Protein AF-A0A4Y8C5E3-F1 (afdb_monomer)

Foldseek 3Di:
DQLVVLVVVCVVVVHQQQPAPPQNDPPDSRNNSVVVCVVCVVVLVVLLVPDPDPDPDDDPVNVCSSVVD

Nearest PDB structures (foldseek):
  4yoo-assembly1_A  TM=3.504E-01  e=6.506E+00  Homo sapiens

Solvent-accessible surface area (backbone atoms only — not comparable to full-atom values): 4225 Å² total; per-residue (Å²): 110,68,65,62,53,44,46,51,50,39,56,74,70,70,49,64,45,47,66,30,91,79,38,78,57,91,89,39,72,43,18,28,40,56,50,62,44,61,81,47,43,69,61,52,53,53,59,56,69,68,54,92,69,91,61,96,64,85,52,74,63,57,54,25,64,77,71,76,98

pLDDT: mean 91.4, std 7.81, range [53.28, 98.19]

Mean predicted aligned error: 4.13 Å

Radius of gyration: 14.57 Å; Cα contacts (8 Å, |Δi|>4): 55; chains: 1; bounding box: 28×22×34 Å

Sequence (69 aa):
MIRACIIRAVCISGLLPWLGIKHDNIYNSFALCDDLIEVFRASVDDCVLKLKGESEFLSKDDKRALIGN

Structure 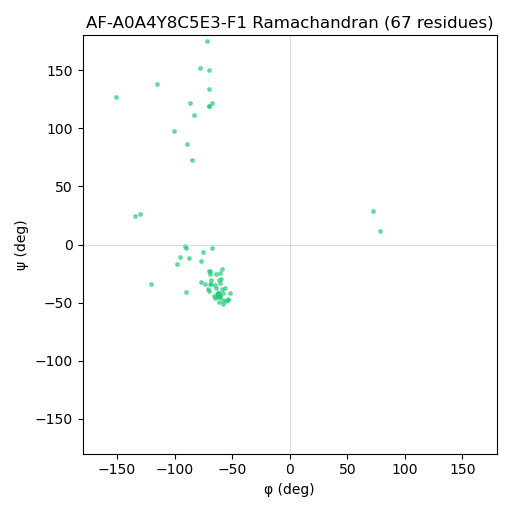(mmCIF, N/CA/C/O backbone):
data_AF-A0A4Y8C5E3-F1
#
_entry.id   AF-A0A4Y8C5E3-F1
#
loop_
_atom_site.group_PDB
_atom_site.id
_atom_site.type_symbol
_atom_site.label_atom_id
_atom_site.label_alt_id
_atom_site.label_comp_id
_atom_site.label_asym_id
_atom_site.label_entity_id
_atom_site.label_seq_id
_atom_site.pdbx_PDB_ins_code
_atom_site.Cartn_x
_atom_site.Cartn_y
_atom_site.Cartn_z
_atom_site.occupancy
_atom_site.B_iso_or_equiv
_atom_site.auth_seq_id
_atom_site.auth_comp_id
_atom_site.auth_asym_id
_atom_site.auth_atom_id
_atom_site.pdbx_PDB_model_num
ATOM 1 N N . MET A 1 1 ? 0.350 -0.985 5.260 1.00 84.75 1 MET A N 1
ATOM 2 C CA . MET A 1 1 ? 0.615 -2.444 5.218 1.00 84.75 1 MET A CA 1
ATOM 3 C C . MET A 1 1 ? 0.544 -3.000 3.809 1.00 84.75 1 MET A C 1
ATOM 5 O O . MET A 1 1 ? 1.542 -3.542 3.360 1.00 84.75 1 MET A O 1
ATOM 9 N N . ILE A 1 2 ? -0.565 -2.800 3.089 1.00 93.12 2 ILE A N 1
ATOM 10 C CA . ILE A 1 2 ? -0.723 -3.282 1.705 1.00 93.12 2 ILE A CA 1
ATOM 11 C C . ILE A 1 2 ? 0.417 -2.834 0.789 1.00 93.12 2 ILE A C 1
ATOM 13 O O . ILE A 1 2 ? 1.021 -3.676 0.137 1.00 93.12 2 ILE A O 1
ATOM 17 N N . ARG A 1 3 ? 0.804 -1.552 0.826 1.00 95.44 3 ARG A N 1
ATOM 18 C CA . ARG A 1 3 ? 1.944 -1.044 0.045 1.00 95.44 3 ARG A CA 1
ATOM 19 C C . ARG A 1 3 ? 3.226 -1.865 0.240 1.00 95.44 3 ARG A C 1
ATOM 21 O O . ARG A 1 3 ? 3.896 -2.188 -0.727 1.00 95.44 3 ARG A O 1
ATOM 28 N N . ALA A 1 4 ? 3.537 -2.273 1.472 1.00 95.44 4 ALA A N 1
ATOM 29 C CA . ALA A 1 4 ? 4.710 -3.106 1.750 1.00 95.44 4 ALA A CA 1
ATOM 30 C C . ALA A 1 4 ? 4.563 -4.537 1.197 1.00 95.44 4 ALA A C 1
ATOM 32 O O . ALA A 1 4 ? 5.549 -5.132 0.767 1.00 95.44 4 ALA A O 1
ATOM 33 N N . CYS A 1 5 ? 3.348 -5.096 1.191 1.00 95.81 5 CYS A N 1
ATOM 34 C CA . CYS A 1 5 ? 3.067 -6.377 0.540 1.00 95.81 5 CYS A CA 1
ATOM 35 C C . CYS A 1 5 ? 3.239 -6.286 -0.979 1.00 95.81 5 CYS A C 1
ATOM 37 O O . CYS A 1 5 ? 3.880 -7.159 -1.556 1.00 95.81 5 CYS A O 1
ATOM 39 N N . ILE A 1 6 ? 2.730 -5.217 -1.598 1.00 97.62 6 ILE A N 1
ATOM 40 C CA . ILE A 1 6 ? 2.877 -4.956 -3.035 1.00 97.62 6 ILE A CA 1
ATOM 41 C C . ILE A 1 6 ? 4.351 -4.798 -3.391 1.00 97.62 6 ILE A C 1
ATOM 43 O O . ILE A 1 6 ? 4.822 -5.505 -4.271 1.00 97.62 6 ILE A O 1
ATOM 47 N N . ILE A 1 7 ? 5.103 -3.966 -2.663 1.00 97.69 7 ILE A N 1
ATOM 48 C CA . ILE A 1 7 ? 6.547 -3.792 -2.888 1.00 97.69 7 ILE A CA 1
ATOM 49 C C . ILE A 1 7 ? 7.265 -5.145 -2.859 1.00 97.69 7 ILE A C 1
ATOM 51 O O . ILE A 1 7 ? 8.028 -5.454 -3.768 1.00 97.69 7 ILE A O 1
ATOM 55 N N . ARG A 1 8 ? 6.992 -5.992 -1.856 1.00 97.94 8 ARG A N 1
ATOM 56 C CA . ARG A 1 8 ? 7.583 -7.338 -1.798 1.00 97.94 8 ARG A CA 1
ATOM 57 C C . ARG A 1 8 ? 7.197 -8.197 -3.000 1.00 97.94 8 ARG A C 1
ATOM 59 O O . ARG A 1 8 ? 8.072 -8.850 -3.557 1.00 97.94 8 ARG A O 1
ATOM 66 N N . ALA A 1 9 ? 5.925 -8.206 -3.392 1.00 98.00 9 ALA A N 1
ATOM 67 C CA . ALA A 1 9 ? 5.456 -8.984 -4.537 1.00 98.00 9 ALA A CA 1
ATOM 68 C C . ALA A 1 9 ? 6.113 -8.519 -5.848 1.00 98.00 9 ALA A C 1
ATOM 70 O O . ALA A 1 9 ? 6.624 -9.347 -6.598 1.00 98.00 9 ALA A O 1
ATOM 71 N N . VAL A 1 10 ? 6.180 -7.203 -6.072 1.00 97.94 10 VAL A N 1
ATOM 72 C CA . VAL A 1 10 ? 6.854 -6.576 -7.219 1.00 97.94 10 VAL A CA 1
ATOM 73 C C . VAL A 1 10 ? 8.326 -6.984 -7.253 1.00 97.94 10 VAL A C 1
ATOM 75 O O . VAL A 1 10 ? 8.775 -7.534 -8.258 1.00 97.94 10 VAL A O 1
ATOM 78 N N . CYS A 1 11 ? 9.055 -6.831 -6.143 1.00 97.19 11 CYS A N 1
ATOM 79 C CA . CYS A 1 11 ? 10.467 -7.211 -6.069 1.00 97.19 11 CYS A CA 1
ATOM 80 C C . CYS A 1 11 ? 10.695 -8.708 -6.339 1.00 97.19 11 CYS A C 1
ATOM 82 O O . CYS A 1 11 ? 11.602 -9.059 -7.087 1.00 97.19 11 CYS A O 1
ATOM 84 N N . ILE A 1 12 ? 9.876 -9.598 -5.765 1.00 98.19 12 ILE A N 1
ATOM 85 C CA . ILE A 1 12 ? 10.009 -11.055 -5.959 1.00 98.19 12 ILE A CA 1
ATOM 86 C C . ILE A 1 12 ? 9.658 -11.464 -7.397 1.00 98.19 12 ILE A C 1
ATOM 88 O O . ILE A 1 12 ? 10.238 -12.410 -7.922 1.00 98.19 12 ILE A O 1
ATOM 92 N N . SER A 1 13 ? 8.748 -10.742 -8.056 1.00 97.75 13 SER A N 1
ATOM 93 C CA . SER A 1 13 ? 8.389 -10.985 -9.459 1.00 97.75 13 SER A CA 1
ATOM 94 C C . SER A 1 13 ? 9.434 -10.500 -10.476 1.00 97.75 13 SER A C 1
ATOM 96 O O . SER A 1 13 ? 9.280 -10.757 -11.666 1.00 97.75 13 SER A O 1
ATOM 98 N N . GLY A 1 14 ? 10.490 -9.806 -10.031 1.00 97.38 14 GLY A N 1
ATOM 99 C CA . GLY A 1 14 ? 11.534 -9.259 -10.905 1.00 97.38 14 GLY A CA 1
ATOM 100 C C . GLY A 1 14 ? 11.141 -7.972 -11.640 1.00 97.38 14 GLY A C 1
ATOM 101 O O . GLY A 1 14 ? 11.850 -7.543 -12.548 1.00 97.38 14 GLY A O 1
ATOM 102 N N . LEU A 1 15 ? 10.024 -7.346 -11.263 1.00 97.25 15 LEU A N 1
ATOM 103 C CA . LEU A 1 15 ? 9.585 -6.067 -11.817 1.00 97.25 15 LEU A CA 1
ATOM 104 C C . LEU A 1 15 ? 10.367 -4.898 -11.202 1.00 97.25 15 LEU A C 1
ATOM 106 O O . LEU A 1 15 ? 10.793 -4.961 -10.049 1.00 97.25 15 LEU A O 1
ATOM 110 N N . LEU A 1 16 ? 10.519 -3.810 -11.963 1.00 96.69 16 LEU A N 1
ATOM 111 C CA . LEU A 1 16 ? 11.218 -2.597 -11.529 1.00 96.69 16 LEU A CA 1
ATOM 112 C C . LEU A 1 16 ? 10.273 -1.705 -10.702 1.00 96.69 16 LEU A C 1
ATOM 114 O O . LEU A 1 16 ? 9.350 -1.126 -11.275 1.00 96.69 16 LEU A O 1
ATOM 118 N N . PRO A 1 17 ? 10.484 -1.529 -9.383 1.00 96.06 17 PRO A N 1
ATOM 119 C CA . PRO A 1 17 ? 9.520 -0.824 -8.533 1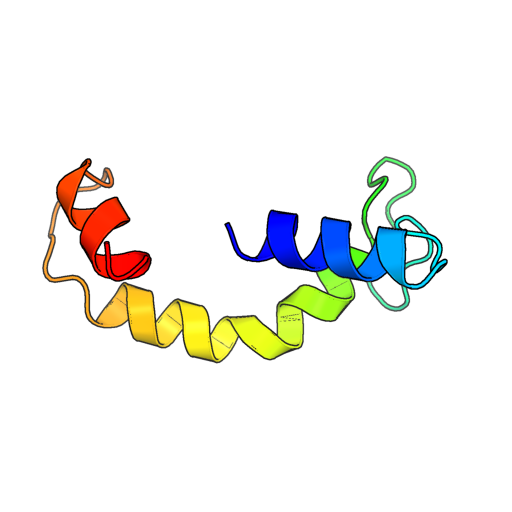.00 96.06 17 PRO A CA 1
ATOM 120 C C . PRO A 1 17 ? 9.315 0.658 -8.878 1.00 96.06 17 PRO A C 1
ATOM 122 O O . PRO A 1 17 ? 8.257 1.211 -8.585 1.00 96.06 17 PRO A O 1
ATOM 125 N N . TRP A 1 18 ? 10.305 1.300 -9.499 1.00 95.25 18 TRP A N 1
ATOM 126 C CA . TRP A 1 18 ? 10.267 2.719 -9.863 1.00 95.25 18 TRP A CA 1
ATOM 127 C C . TRP A 1 18 ? 9.643 2.987 -11.237 1.00 95.25 18 TRP A C 1
ATOM 129 O O . TRP A 1 18 ? 9.392 4.142 -11.567 1.00 95.25 18 TRP A O 1
ATOM 139 N N . LEU A 1 19 ? 9.410 1.955 -12.056 1.00 95.88 19 LEU A N 1
ATOM 140 C CA . LEU A 1 19 ? 8.886 2.122 -13.411 1.00 95.88 19 LEU A CA 1
ATOM 141 C C . LEU A 1 19 ? 7.3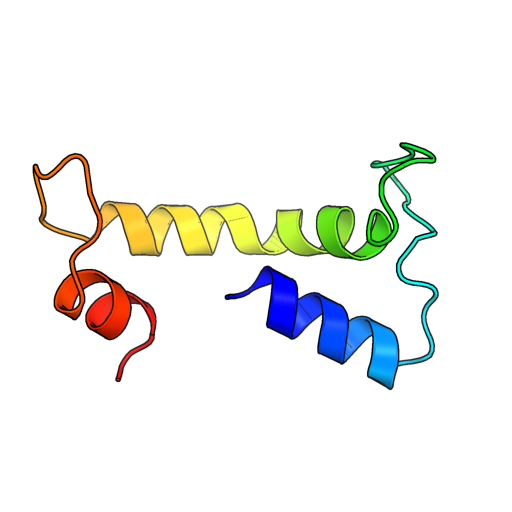56 2.218 -13.386 1.00 95.88 19 LEU A C 1
ATOM 143 O O . LEU A 1 19 ? 6.661 1.265 -13.735 1.00 95.88 19 LEU A O 1
ATOM 147 N N . GLY A 1 20 ? 6.839 3.354 -12.921 1.00 95.06 20 GLY A N 1
ATOM 148 C CA . GLY A 1 20 ? 5.404 3.615 -12.921 1.00 95.06 20 GLY A CA 1
ATOM 149 C C . GLY A 1 20 ? 4.833 3.838 -14.326 1.00 95.06 20 GLY A C 1
ATOM 150 O O . GLY A 1 20 ? 5.513 4.294 -15.244 1.00 95.06 20 GLY A O 1
ATOM 151 N N . ILE A 1 21 ? 3.565 3.472 -14.484 1.00 94.88 21 ILE A N 1
ATOM 152 C CA . ILE A 1 21 ? 2.717 3.657 -15.662 1.00 94.88 21 ILE A CA 1
ATOM 153 C C . ILE A 1 21 ? 1.978 4.999 -15.579 1.00 94.88 21 ILE A C 1
ATOM 155 O O . ILE A 1 21 ? 1.806 5.668 -16.599 1.00 94.88 21 ILE A O 1
ATOM 159 N N . LYS A 1 22 ? 1.486 5.369 -14.386 1.00 94.38 22 LYS A N 1
ATOM 160 C CA . LYS A 1 22 ? 0.740 6.622 -14.159 1.00 94.38 22 LYS A CA 1
ATOM 161 C C . LYS A 1 22 ? 1.407 7.529 -13.137 1.00 94.38 22 LYS A C 1
ATOM 163 O O . LYS A 1 22 ? 1.344 8.742 -13.301 1.00 94.38 22 LYS A O 1
ATOM 168 N N . HIS A 1 23 ? 2.057 6.967 -12.128 1.00 90.56 23 HIS A N 1
ATOM 169 C CA . HIS A 1 23 ? 2.918 7.726 -11.231 1.00 90.56 23 HIS A CA 1
ATOM 170 C C . HIS A 1 23 ? 4.333 7.812 -11.831 1.00 90.56 23 HIS A C 1
ATOM 172 O O . HIS A 1 23 ? 4.955 6.788 -12.083 1.00 90.56 23 HIS A O 1
ATOM 178 N N . ASP A 1 24 ? 4.866 9.015 -12.058 1.00 87.25 24 ASP A N 1
ATOM 179 C CA . ASP A 1 24 ? 6.150 9.219 -12.761 1.00 87.25 24 ASP A CA 1
ATOM 180 C C . ASP A 1 24 ? 7.091 10.227 -12.070 1.00 87.25 24 ASP A C 1
ATOM 182 O O . ASP A 1 24 ? 8.005 10.793 -12.669 1.00 87.25 24 ASP A O 1
ATOM 186 N N . ASN A 1 25 ? 6.924 10.415 -10.760 1.00 90.31 25 ASN A N 1
ATOM 187 C CA . ASN A 1 25 ? 7.811 11.269 -9.977 1.00 90.31 25 ASN A CA 1
ATOM 188 C C . ASN A 1 25 ? 9.209 10.639 -9.819 1.00 90.31 25 ASN A C 1
ATOM 190 O O . ASN A 1 25 ? 9.355 9.605 -9.170 1.00 90.31 25 ASN A O 1
ATOM 194 N N . ILE A 1 26 ? 10.246 11.326 -10.308 1.00 86.75 26 ILE A N 1
ATOM 195 C CA . ILE A 1 26 ? 11.657 10.903 -10.219 1.00 86.75 26 ILE A CA 1
ATOM 196 C C . ILE A 1 26 ? 12.171 10.707 -8.784 1.00 86.75 26 ILE A C 1
ATOM 198 O O . ILE A 1 26 ? 13.151 9.999 -8.571 1.00 86.75 26 ILE A O 1
ATOM 202 N N . TYR A 1 27 ? 11.516 11.315 -7.795 1.00 93.06 27 TYR A N 1
ATOM 203 C CA . TYR A 1 27 ? 11.835 11.141 -6.377 1.00 93.06 27 TYR A CA 1
ATOM 204 C C . TYR A 1 27 ? 11.054 9.987 -5.724 1.00 93.06 27 TYR A C 1
ATOM 206 O O . TYR A 1 27 ? 11.262 9.696 -4.546 1.00 93.06 27 TYR A O 1
ATOM 214 N N . ASN A 1 28 ? 10.156 9.321 -6.460 1.00 94.19 28 ASN A N 1
ATOM 215 C CA . ASN A 1 28 ? 9.394 8.169 -5.991 1.00 94.19 28 ASN A CA 1
ATOM 216 C C . ASN A 1 28 ? 9.989 6.850 -6.508 1.00 94.19 28 ASN A C 1
ATOM 218 O O . ASN A 1 28 ? 9.656 6.373 -7.591 1.00 94.19 28 ASN A O 1
ATOM 222 N N . SER A 1 29 ? 10.798 6.189 -5.681 1.00 95.38 29 SER A N 1
ATOM 223 C CA . SER A 1 29 ? 11.408 4.893 -6.014 1.00 95.38 29 SER A CA 1
ATOM 224 C C . SER A 1 29 ? 10.422 3.717 -6.130 1.00 95.38 29 SER A C 1
ATOM 226 O O . SER A 1 29 ? 10.849 2.602 -6.424 1.00 95.38 29 SER A O 1
ATOM 228 N N . PHE A 1 30 ? 9.127 3.928 -5.871 1.00 97.00 30 PHE A N 1
ATOM 229 C CA . PHE A 1 30 ? 8.100 2.879 -5.829 1.00 97.00 30 PHE A CA 1
ATO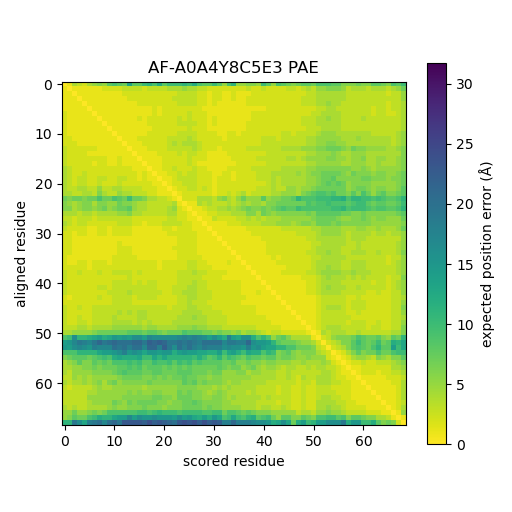M 230 C C . PHE A 1 30 ? 6.866 3.214 -6.672 1.00 97.00 30 PHE A C 1
ATOM 232 O O . PHE A 1 30 ? 5.774 2.725 -6.387 1.00 97.00 30 PHE A O 1
ATOM 239 N N . ALA A 1 31 ? 7.028 4.032 -7.711 1.00 96.94 31 ALA A N 1
ATOM 240 C CA . ALA A 1 31 ? 5.919 4.519 -8.519 1.00 96.94 31 ALA A CA 1
ATOM 241 C C . ALA A 1 31 ? 5.047 3.399 -9.130 1.00 96.94 31 ALA A C 1
ATOM 243 O O . ALA A 1 31 ? 3.824 3.493 -9.085 1.00 96.94 31 ALA A O 1
ATOM 244 N N . LEU A 1 32 ? 5.641 2.278 -9.566 1.00 97.00 32 LEU A N 1
ATOM 245 C CA . LEU A 1 32 ? 4.881 1.105 -10.028 1.00 97.00 32 LEU A CA 1
ATOM 246 C C . LEU A 1 32 ? 4.050 0.471 -8.906 1.00 97.00 32 LEU A C 1
ATOM 248 O O . LEU A 1 32 ? 2.945 -0.015 -9.128 1.00 97.00 32 LEU A O 1
ATOM 252 N N . CYS A 1 33 ? 4.582 0.446 -7.683 1.00 97.75 33 CYS A N 1
ATOM 253 C CA . CYS A 1 33 ? 3.863 -0.111 -6.537 1.00 97.75 33 CYS A CA 1
ATOM 254 C C . CYS A 1 33 ? 2.660 0.759 -6.167 1.00 97.75 33 CYS A C 1
ATOM 256 O O . CYS A 1 33 ? 1.642 0.227 -5.728 1.00 97.75 33 CYS A O 1
ATOM 258 N N . ASP A 1 34 ? 2.786 2.074 -6.347 1.00 96.19 34 ASP A N 1
ATOM 259 C CA . ASP A 1 34 ? 1.701 3.024 -6.134 1.00 96.19 34 ASP A CA 1
ATOM 260 C C . ASP A 1 34 ? 0.660 2.925 -7.264 1.00 96.19 34 ASP A C 1
ATOM 262 O O . ASP A 1 34 ? -0.526 2.972 -6.985 1.00 96.19 34 ASP A O 1
ATOM 266 N N . ASP A 1 35 ? 1.041 2.632 -8.510 1.00 96.69 35 ASP A N 1
ATOM 267 C CA . ASP A 1 35 ? 0.055 2.286 -9.549 1.00 96.69 35 ASP A CA 1
ATOM 268 C C . ASP A 1 35 ? -0.729 1.007 -9.216 1.00 96.69 35 ASP A 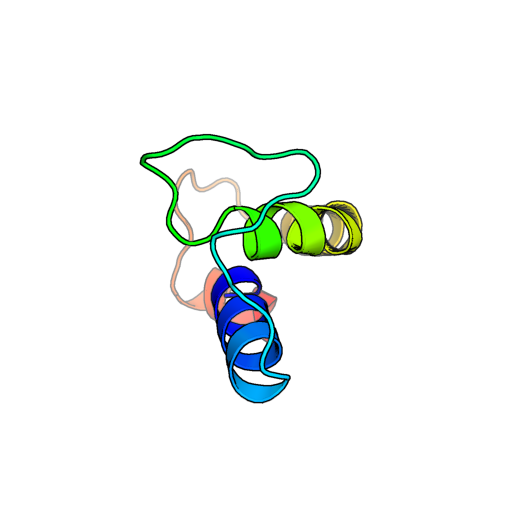C 1
ATOM 270 O O . ASP A 1 35 ? -1.950 0.950 -9.362 1.00 96.69 35 ASP A O 1
ATOM 274 N N . LEU A 1 36 ? -0.042 -0.035 -8.737 1.00 97.00 36 LEU A N 1
ATOM 275 C CA . LEU A 1 36 ? -0.676 -1.306 -8.370 1.00 97.00 36 LEU A CA 1
ATOM 276 C C . LEU A 1 36 ? -1.552 -1.199 -7.114 1.00 97.00 36 LEU A C 1
ATOM 278 O O . LEU A 1 36 ? -2.452 -2.022 -6.931 1.00 97.00 36 LEU A O 1
ATOM 282 N N . ILE A 1 37 ? -1.317 -0.209 -6.245 1.00 97.12 37 ILE A N 1
ATOM 283 C CA . ILE A 1 37 ? -2.124 -0.023 -5.033 1.00 97.12 37 ILE A CA 1
ATOM 284 C C . ILE A 1 37 ? -3.551 0.429 -5.350 1.00 97.12 37 ILE A C 1
ATOM 286 O O . ILE A 1 37 ? -4.456 0.131 -4.568 1.00 97.12 37 ILE A O 1
ATOM 290 N N . GLU A 1 38 ? -3.766 1.086 -6.494 1.00 96.56 38 GLU A N 1
ATOM 291 C CA . GLU A 1 38 ? -5.057 1.667 -6.879 1.00 96.56 38 GLU A CA 1
ATOM 292 C C . GLU A 1 38 ? -6.166 0.612 -6.978 1.00 96.56 38 GLU A C 1
ATOM 294 O O . GLU A 1 38 ? -7.297 0.858 -6.559 1.00 96.56 38 GLU A O 1
ATOM 299 N N . VAL A 1 39 ? -5.829 -0.615 -7.394 1.00 95.50 39 VAL A N 1
ATOM 300 C CA . VAL A 1 39 ? -6.771 -1.750 -7.455 1.00 95.50 39 VAL A CA 1
ATOM 301 C C . VAL A 1 39 ? -7.337 -2.103 -6.073 1.00 95.50 39 VAL A C 1
ATOM 303 O O . VAL A 1 39 ? -8.471 -2.562 -5.957 1.00 95.50 39 VAL A O 1
ATOM 306 N N . PHE A 1 40 ? -6.566 -1.876 -5.009 1.00 95.62 40 PHE A N 1
ATOM 307 C CA . PHE A 1 40 ? -6.936 -2.260 -3.647 1.00 95.62 40 PHE A CA 1
ATOM 308 C C . PHE A 1 40 ? -7.600 -1.131 -2.856 1.00 95.62 40 PHE A C 1
ATOM 310 O O . PHE A 1 40 ? -8.137 -1.403 -1.781 1.00 95.62 40 PHE A O 1
ATOM 317 N N . ARG A 1 41 ? -7.586 0.116 -3.352 1.00 95.31 41 ARG A N 1
ATOM 318 C CA . ARG A 1 41 ? -8.070 1.282 -2.593 1.00 95.31 41 ARG A CA 1
ATOM 319 C C . ARG A 1 41 ? -9.505 1.121 -2.113 1.00 95.31 41 ARG A C 1
ATOM 321 O O . ARG A 1 41 ? -9.743 1.250 -0.921 1.00 95.31 41 ARG A O 1
ATOM 328 N N . ALA A 1 42 ? -10.420 0.720 -2.993 1.00 96.06 42 ALA A N 1
ATOM 329 C CA . ALA A 1 42 ? -11.825 0.540 -2.625 1.00 96.06 42 ALA A CA 1
ATOM 330 C C . ALA A 1 42 ? -12.020 -0.490 -1.495 1.00 96.06 42 ALA A C 1
ATOM 332 O O . ALA A 1 42 ? -12.843 -0.294 -0.607 1.00 96.06 42 ALA A O 1
ATOM 333 N N . SER A 1 43 ? -11.239 -1.577 -1.496 1.00 93.75 43 SER A N 1
ATOM 334 C CA . SER A 1 43 ? -11.296 -2.586 -0.430 1.00 93.75 43 SER A CA 1
ATOM 335 C C . SER A 1 43 ? -10.720 -2.067 0.890 1.00 93.75 43 SER A C 1
ATOM 337 O O . SER A 1 43 ? -11.250 -2.368 1.954 1.00 93.75 43 SER A O 1
ATOM 339 N N . VAL A 1 44 ? -9.643 -1.276 0.838 1.00 93.00 44 VAL A N 1
ATOM 340 C CA . VAL A 1 44 ? -9.074 -0.628 2.030 1.00 93.00 44 VAL A CA 1
ATOM 341 C C . VAL A 1 44 ? -10.050 0.375 2.621 1.00 93.00 44 VAL A C 1
ATOM 343 O O . VAL A 1 44 ? -10.254 0.369 3.833 1.00 93.00 44 VAL A O 1
ATOM 346 N N . ASP A 1 45 ? -10.653 1.206 1.775 1.00 93.25 45 ASP A N 1
ATOM 347 C CA . ASP A 1 45 ? -11.595 2.238 2.192 1.00 93.25 45 ASP A CA 1
ATOM 348 C C . ASP A 1 45 ? -12.816 1.605 2.882 1.00 93.25 45 ASP A C 1
ATOM 350 O O . ASP A 1 45 ? -13.212 2.062 3.951 1.00 93.25 45 ASP A O 1
ATOM 354 N N . ASP A 1 46 ? -13.347 0.493 2.357 1.00 93.12 46 ASP A N 1
ATOM 355 C CA . ASP A 1 46 ? -14.425 -0.273 3.004 1.00 93.12 46 ASP A CA 1
ATOM 356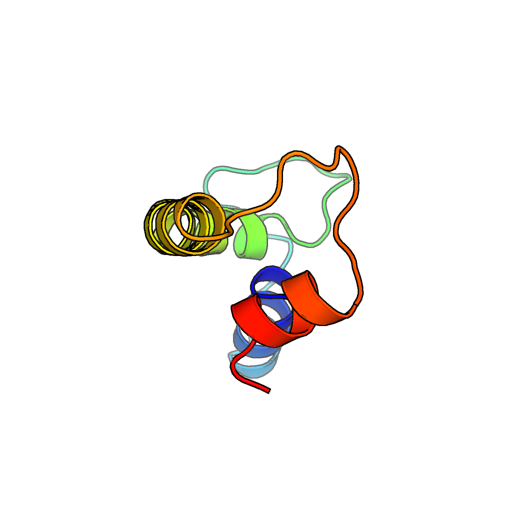 C C . ASP A 1 46 ? -14.008 -0.862 4.367 1.00 93.12 46 ASP A C 1
ATOM 358 O O . ASP A 1 46 ? -14.755 -0.769 5.345 1.00 93.12 46 ASP A O 1
ATOM 362 N N . CYS A 1 47 ? -12.799 -1.422 4.479 1.00 90.88 47 CYS A N 1
ATOM 363 C CA . CYS A 1 47 ? -12.278 -1.916 5.758 1.00 90.88 47 CYS A CA 1
ATOM 364 C C . CYS A 1 47 ? -12.137 -0.797 6.799 1.00 90.88 47 CYS A C 1
ATOM 366 O O . CYS A 1 47 ? -12.469 -0.999 7.967 1.00 90.88 47 CYS A O 1
ATOM 368 N N . VAL A 1 48 ? -11.654 0.377 6.385 1.00 90.19 48 VAL A N 1
ATOM 369 C CA . VAL A 1 48 ? -11.491 1.536 7.272 1.00 90.19 48 VAL A CA 1
ATOM 370 C C . VAL A 1 48 ? -12.847 2.118 7.662 1.00 90.19 48 VAL A C 1
ATOM 372 O O . VAL A 1 48 ? -13.040 2.433 8.831 1.00 90.19 48 VAL A O 1
ATOM 375 N N . LEU A 1 49 ? -13.812 2.189 6.742 1.00 90.38 49 LEU A N 1
ATOM 376 C CA . LEU A 1 49 ? -15.166 2.684 7.021 1.00 90.38 49 LEU A CA 1
ATOM 377 C C . LEU A 1 49 ? -15.885 1.858 8.101 1.00 90.38 49 LEU A C 1
ATOM 379 O O . LEU A 1 49 ? -16.723 2.376 8.837 1.00 90.38 49 LEU A O 1
ATOM 383 N N . LYS A 1 50 ? -15.557 0.568 8.209 1.00 89.25 50 LYS A N 1
ATOM 384 C CA . LYS A 1 50 ? -16.112 -0.342 9.221 1.00 89.25 50 LYS A CA 1
ATOM 385 C C . LYS A 1 50 ? -15.498 -0.170 10.612 1.00 89.25 50 LYS A C 1
ATOM 387 O O . LYS A 1 50 ? -16.066 -0.692 11.575 1.00 89.25 50 LYS A O 1
ATOM 392 N N . LEU A 1 51 ? -14.371 0.534 10.749 1.00 88.25 51 LEU A N 1
ATOM 393 C CA . LEU A 1 51 ? -13.808 0.844 12.061 1.00 88.25 51 LEU A CA 1
ATOM 394 C C . LEU A 1 51 ? -14.730 1.814 12.802 1.00 88.25 51 LEU A C 1
ATOM 396 O O . LEU A 1 51 ? -15.008 2.919 12.347 1.00 88.25 51 LEU A O 1
ATOM 400 N N . LYS A 1 52 ? -15.195 1.400 13.980 1.00 72.31 52 LYS A N 1
ATOM 401 C CA . LYS A 1 52 ? -15.989 2.247 14.870 1.00 72.31 52 LYS A CA 1
ATOM 402 C C . LYS A 1 52 ? -15.046 3.005 15.798 1.00 72.31 52 LYS A C 1
ATOM 404 O O . LYS A 1 52 ? -14.754 2.533 16.891 1.00 72.31 52 LYS A O 1
ATOM 409 N N . GLY A 1 53 ? -14.558 4.156 15.351 1.00 71.19 53 GLY A N 1
ATOM 410 C CA . GLY A 1 53 ? -13.712 5.032 16.155 1.00 71.19 53 GLY A CA 1
ATOM 411 C C . GLY A 1 53 ? -13.881 6.489 15.745 1.00 71.19 53 GLY A C 1
ATOM 412 O O . GLY A 1 53 ? -13.752 6.820 14.574 1.00 71.19 53 GLY A O 1
ATOM 413 N N . GLU A 1 54 ? -14.166 7.357 16.714 1.00 71.38 54 GLU A N 1
ATOM 414 C CA . GLU A 1 54 ? -14.216 8.820 16.525 1.00 71.38 54 GLU A CA 1
ATOM 415 C C . GLU A 1 54 ? -12.853 9.482 16.795 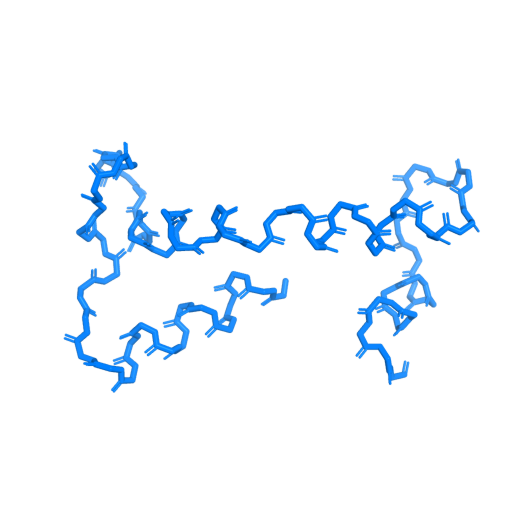1.00 71.38 54 GLU A C 1
ATOM 417 O O . GLU A 1 54 ? -12.700 10.696 16.692 1.00 71.38 54 GLU A O 1
ATOM 422 N N . SER A 1 55 ? -11.850 8.680 17.168 1.00 81.31 55 SER A N 1
ATOM 423 C CA . SER A 1 55 ? -10.495 9.148 17.440 1.00 81.31 55 SER A CA 1
ATOM 424 C C . SER A 1 55 ? -9.805 9.585 16.151 1.00 81.31 55 SER A C 1
ATOM 426 O O . SER A 1 55 ? -9.771 8.846 15.170 1.00 81.31 55 SER A O 1
ATOM 428 N N . GLU A 1 56 ? -9.160 10.749 16.196 1.00 83.69 56 GLU A N 1
ATOM 429 C CA . GLU A 1 56 ? -8.272 11.237 15.135 1.00 83.69 56 GLU A CA 1
ATOM 430 C C . GLU A 1 56 ? -7.081 10.287 14.889 1.00 83.69 56 GLU A C 1
ATOM 432 O O . GLU A 1 56 ? -6.530 10.226 13.789 1.00 83.69 56 GLU A O 1
ATOM 437 N N . PHE A 1 57 ? -6.700 9.495 15.898 1.00 87.06 57 PHE A N 1
ATOM 438 C CA . PHE A 1 57 ? -5.568 8.575 15.832 1.00 87.06 57 PHE A CA 1
ATOM 439 C C . PHE A 1 57 ? -5.993 7.108 15.938 1.00 87.06 57 PHE A C 1
ATOM 441 O O . PHE A 1 57 ? -6.783 6.734 16.805 1.00 87.06 57 PHE A O 1
ATOM 448 N N . LEU A 1 58 ? -5.368 6.262 15.113 1.00 88.38 58 LEU A N 1
ATOM 449 C CA . LEU A 1 58 ? -5.484 4.802 15.178 1.00 88.38 58 LEU A CA 1
ATOM 450 C C . LEU A 1 58 ? -4.788 4.246 16.428 1.00 88.38 58 LEU A C 1
ATOM 452 O O . LEU A 1 58 ? -3.560 4.343 16.567 1.00 88.38 58 LEU A O 1
ATOM 456 N N . SER A 1 59 ? -5.556 3.583 17.288 1.00 90.62 59 SER A N 1
ATOM 457 C CA . SER A 1 59 ? -5.042 2.821 18.423 1.00 90.62 59 SER A CA 1
ATOM 458 C C . SER A 1 59 ? -4.351 1.522 17.973 1.00 90.62 59 SER A C 1
ATOM 460 O O . SER A 1 59 ? -4.322 1.154 16.793 1.00 90.62 59 SER A O 1
ATOM 462 N N . LYS A 1 60 ? -3.751 0.795 18.924 1.00 89.69 60 LYS A N 1
ATOM 463 C CA . LYS A 1 60 ? -3.201 -0.543 18.645 1.00 89.69 60 LYS A CA 1
ATOM 464 C C . LYS A 1 60 ? -4.297 -1.542 18.273 1.00 89.69 60 LYS A C 1
ATOM 466 O O . LYS A 1 60 ? -4.046 -2.402 17.431 1.00 89.69 60 LYS A O 1
ATOM 471 N N . ASP A 1 61 ? -5.475 -1.416 18.872 1.00 89.50 61 ASP A N 1
ATOM 472 C CA . ASP A 1 61 ? -6.576 -2.352 18.658 1.00 89.50 61 ASP A CA 1
ATOM 473 C C . ASP A 1 61 ? -7.273 -2.100 17.316 1.00 89.50 61 ASP A C 1
ATOM 475 O O . ASP A 1 61 ? -7.604 -3.059 16.623 1.00 89.50 61 ASP A O 1
ATOM 479 N N . ASP A 1 62 ? -7.339 -0.847 16.852 1.00 90.19 62 ASP A N 1
ATOM 480 C CA . ASP A 1 62 ? -7.816 -0.534 15.495 1.00 90.19 62 ASP A CA 1
ATOM 481 C C . ASP A 1 62 ? -6.908 -1.154 14.426 1.00 90.19 62 ASP A C 1
ATOM 483 O O . ASP A 1 62 ? -7.368 -1.732 13.441 1.00 90.19 62 ASP A O 1
ATOM 487 N N . LYS A 1 63 ? -5.585 -1.083 14.636 1.00 88.44 63 LYS A N 1
ATOM 488 C CA . LYS A 1 63 ? -4.614 -1.723 13.736 1.00 88.44 63 LYS A CA 1
ATOM 489 C C . LYS A 1 63 ? -4.786 -3.237 13.728 1.00 88.44 63 LYS A C 1
ATOM 491 O O . LYS A 1 63 ? -4.765 -3.825 12.657 1.00 88.44 63 LYS A O 1
ATOM 496 N N . ARG A 1 64 ? -4.965 -3.860 14.893 1.00 88.62 64 ARG A N 1
ATOM 497 C CA . ARG A 1 64 ? -5.245 -5.300 15.018 1.00 88.62 64 ARG A CA 1
ATOM 498 C C . ARG A 1 64 ? -6.506 -5.707 14.259 1.00 88.62 64 ARG A C 1
ATOM 500 O O . ARG A 1 64 ? -6.446 -6.605 13.419 1.00 88.62 64 ARG A O 1
ATOM 507 N N . ALA A 1 65 ? -7.593 -4.958 14.445 1.00 88.19 65 ALA A N 1
ATOM 508 C CA . ALA A 1 65 ? -8.859 -5.182 13.755 1.00 88.19 65 ALA A CA 1
ATOM 509 C C . ALA A 1 65 ? -8.718 -5.132 12.221 1.00 88.19 65 ALA A C 1
ATOM 511 O O . ALA A 1 65 ? -9.258 -5.994 11.534 1.00 88.19 65 ALA A O 1
ATOM 512 N N . LEU A 1 66 ? -7.940 -4.186 11.677 1.00 87.69 66 LEU A N 1
ATOM 513 C CA . LEU A 1 66 ? -7.693 -4.085 10.229 1.00 87.69 66 LEU A CA 1
ATOM 514 C C . LEU A 1 66 ? -6.839 -5.223 9.649 1.00 87.69 66 LEU A C 1
ATOM 516 O O . LEU A 1 66 ? -6.863 -5.454 8.442 1.00 87.69 66 LEU A O 1
ATOM 520 N N . ILE A 1 67 ? -6.036 -5.890 10.478 1.00 85.81 67 ILE A N 1
ATOM 521 C CA . ILE A 1 67 ? -5.100 -6.943 10.052 1.00 85.81 67 ILE A CA 1
ATOM 522 C C . ILE A 1 67 ? -5.704 -8.336 10.268 1.00 85.81 67 ILE A C 1
ATOM 524 O O . ILE A 1 67 ? -5.218 -9.303 9.685 1.00 85.81 67 ILE A O 1
ATOM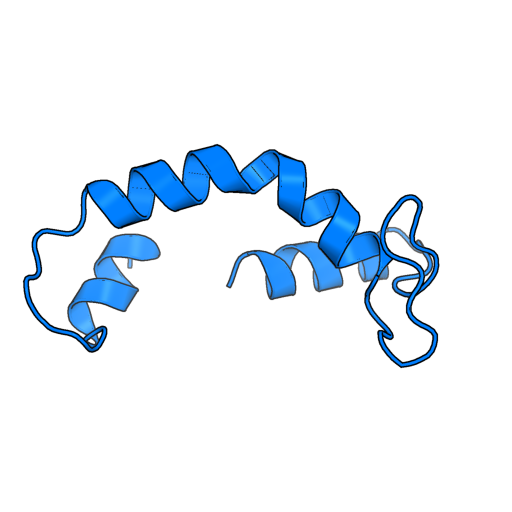 528 N N . GLY A 1 68 ? -6.764 -8.439 11.078 1.00 75.44 68 GLY A N 1
ATOM 529 C CA . GLY A 1 68 ? -7.367 -9.710 11.477 1.00 75.44 68 GLY A CA 1
ATOM 530 C C . GLY A 1 68 ? -6.511 -10.504 12.470 1.00 75.44 68 GLY A C 1
ATOM 531 O O . GLY A 1 68 ? -6.564 -11.730 12.446 1.00 75.44 68 GLY A O 1
ATOM 532 N N . ASN A 1 69 ? -5.712 -9.816 13.299 1.00 53.28 69 ASN A N 1
ATOM 533 C CA . ASN A 1 69 ? -4.806 -10.392 14.309 1.00 53.28 69 ASN A CA 1
ATOM 534 C C . ASN A 1 69 ? -5.119 -9.888 15.715 1.00 53.28 69 ASN A C 1
ATOM 536 O O . ASN A 1 69 ? -5.377 -8.672 15.842 1.00 53.28 69 ASN A O 1
#

Secondary structure (DSSP, 8-state):
-HHHHHHHHHHHTT--TT--SS---TT-TTHHHHHHHHHHHHHHHHHHHT-----SS--HHH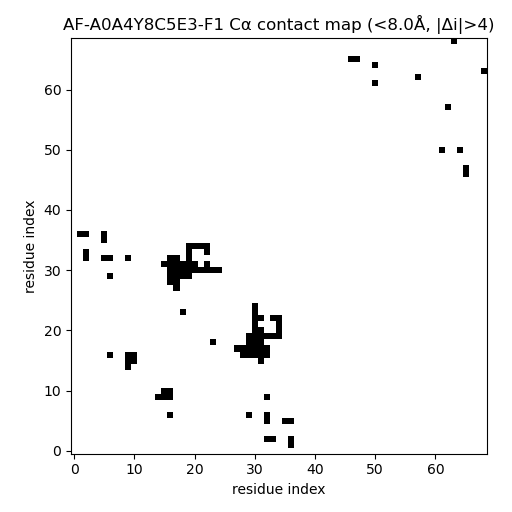HHHHHT-